Protein AF-A0A415U3M0-F1 (afdb_monomer)

Structure (mmCIF, N/CA/C/O backbone):
data_AF-A0A415U3M0-F1
#
_entry.id   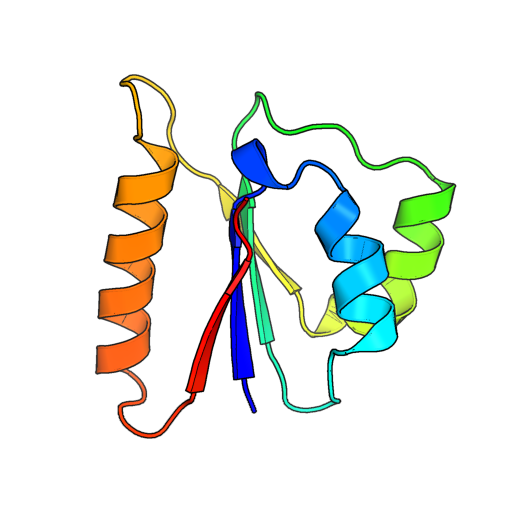AF-A0A415U3M0-F1
#
loop_
_atom_site.group_PDB
_atom_site.id
_atom_site.type_symbol
_atom_site.label_atom_id
_atom_site.label_alt_id
_atom_site.label_comp_id
_atom_site.label_asym_id
_atom_site.label_entity_id
_atom_site.label_seq_id
_atom_site.pdbx_PDB_ins_code
_atom_site.Cartn_x
_atom_site.Cartn_y
_atom_site.Cartn_z
_atom_site.occupancy
_atom_site.B_iso_or_equiv
_atom_site.auth_seq_id
_atom_site.auth_comp_id
_atom_site.auth_asym_id
_atom_site.auth_atom_id
_atom_site.pdbx_PDB_model_num
ATOM 1 N N . MET A 1 1 ? -12.261 0.119 10.070 1.00 90.62 1 MET A N 1
ATOM 2 C CA . MET A 1 1 ? -11.307 -0.777 9.394 1.00 90.62 1 MET A CA 1
ATOM 3 C C . MET A 1 1 ? -11.525 -0.724 7.898 1.00 90.62 1 MET A C 1
ATOM 5 O O . MET A 1 1 ? -12.344 -1.445 7.330 1.00 90.62 1 MET A O 1
ATOM 9 N N . ILE A 1 2 ? -10.785 0.185 7.290 1.00 97.00 2 ILE A N 1
ATOM 10 C CA . ILE A 1 2 ? -10.576 0.325 5.863 1.00 97.00 2 ILE A CA 1
ATOM 11 C C . ILE A 1 2 ? -9.206 -0.279 5.549 1.00 97.00 2 ILE A C 1
ATOM 13 O O . ILE A 1 2 ? -8.236 -0.093 6.282 1.00 97.00 2 ILE A O 1
ATOM 17 N N . ASN A 1 3 ? -9.137 -1.021 4.453 1.00 98.06 3 ASN A N 1
ATOM 18 C CA . ASN A 1 3 ? -7.889 -1.477 3.864 1.00 98.06 3 ASN A CA 1
ATOM 19 C C . ASN A 1 3 ? -7.577 -0.553 2.681 1.00 98.06 3 ASN A C 1
ATOM 21 O O . ASN A 1 3 ? -8.257 -0.613 1.653 1.00 98.06 3 ASN A O 1
ATOM 25 N N . TYR A 1 4 ? -6.590 0.322 2.839 1.00 98.31 4 TYR A N 1
ATOM 26 C CA . TYR A 1 4 ? -6.129 1.245 1.809 1.00 98.31 4 TYR A CA 1
ATOM 27 C C . TYR A 1 4 ? -5.139 0.541 0.880 1.00 98.31 4 TYR A C 1
ATOM 29 O O . TYR A 1 4 ? -4.118 0.038 1.333 1.00 98.31 4 TYR A O 1
ATOM 37 N N . LEU A 1 5 ? -5.416 0.522 -0.419 1.00 98.50 5 LEU A N 1
ATOM 38 C CA . LEU A 1 5 ? -4.508 0.053 -1.459 1.00 98.50 5 LEU A CA 1
ATOM 39 C C . LEU A 1 5 ? -3.926 1.280 -2.151 1.00 98.50 5 LEU A C 1
ATOM 41 O O . LEU A 1 5 ? -4.647 2.023 -2.815 1.00 98.50 5 LEU A O 1
ATOM 45 N N . ILE A 1 6 ? -2.637 1.520 -1.954 1.00 97.69 6 ILE A N 1
ATOM 46 C CA . ILE A 1 6 ? -1.975 2.752 -2.370 1.00 97.69 6 ILE A CA 1
ATOM 47 C C . ILE A 1 6 ? -1.216 2.498 -3.658 1.00 97.69 6 ILE A C 1
ATOM 49 O O . ILE A 1 6 ? -0.248 1.738 -3.685 1.00 97.69 6 ILE A O 1
ATOM 53 N N . ASP A 1 7 ? -1.622 3.202 -4.701 1.00 95.62 7 ASP A N 1
ATOM 54 C CA . ASP A 1 7 ? -0.938 3.233 -5.981 1.00 95.62 7 ASP A CA 1
ATOM 55 C C . ASP A 1 7 ? 0.137 4.330 -5.964 1.00 95.62 7 ASP A C 1
ATOM 57 O O . ASP A 1 7 ? -0.132 5.519 -6.175 1.00 95.62 7 ASP A O 1
ATOM 61 N N . SER A 1 8 ? 1.379 3.943 -5.655 1.00 93.75 8 SER A N 1
ATOM 62 C CA . SER A 1 8 ? 2.474 4.911 -5.528 1.00 93.75 8 SER A CA 1
ATOM 63 C C . SER A 1 8 ? 2.912 5.537 -6.856 1.00 93.75 8 SER A C 1
ATOM 65 O O . SER A 1 8 ? 3.486 6.630 -6.831 1.00 93.75 8 SER A O 1
ATOM 67 N N . GLU A 1 9 ? 2.634 4.909 -8.003 1.00 90.62 9 GLU A N 1
ATOM 68 C CA . GLU A 1 9 ? 2.981 5.473 -9.313 1.00 90.62 9 GLU A CA 1
ATOM 69 C C . GLU A 1 9 ? 2.117 6.699 -9.613 1.00 90.62 9 GLU A C 1
ATOM 71 O O . GLU A 1 9 ? 2.640 7.753 -9.993 1.00 90.62 9 GLU A O 1
ATOM 76 N N . ASN A 1 10 ? 0.815 6.611 -9.335 1.00 88.94 10 ASN A N 1
ATOM 77 C CA . ASN A 1 10 ? -0.108 7.722 -9.558 1.00 88.94 10 ASN A CA 1
ATOM 78 C C . ASN A 1 10 ? -0.123 8.746 -8.411 1.00 88.94 10 ASN A C 1
ATOM 80 O O . ASN A 1 10 ? -0.295 9.948 -8.648 1.00 88.94 10 ASN A O 1
ATOM 84 N N . MET A 1 11 ? 0.115 8.310 -7.169 1.00 92.19 11 MET A N 1
ATOM 85 C CA . MET A 1 11 ? 0.072 9.182 -5.987 1.00 92.19 11 MET A CA 1
ATOM 86 C C . MET A 1 11 ? 1.412 9.844 -5.640 1.00 92.19 11 MET A C 1
ATOM 88 O O . MET A 1 11 ? 1.437 10.884 -4.966 1.00 92.19 11 MET A O 1
ATOM 92 N N . GLY A 1 12 ? 2.544 9.276 -6.067 1.00 93.69 12 GLY A N 1
ATOM 93 C CA . GLY A 1 12 ? 3.858 9.666 -5.560 1.00 93.69 12 GLY A CA 1
ATOM 94 C C . GLY A 1 12 ? 3.931 9.482 -4.041 1.00 93.69 12 GLY A C 1
ATOM 95 O O . GLY A 1 12 ? 3.697 8.390 -3.542 1.00 93.69 12 GLY A O 1
ATOM 96 N N . THR A 1 13 ? 4.221 10.555 -3.298 1.00 95.88 13 THR A N 1
ATOM 97 C CA . THR A 1 13 ? 4.275 10.555 -1.822 1.00 95.88 13 THR A CA 1
ATOM 98 C C . THR A 1 13 ? 3.057 11.207 -1.154 1.00 95.88 13 THR A C 1
ATOM 100 O O . THR A 1 13 ? 2.967 11.238 0.070 1.00 95.88 13 THR A O 1
ATOM 103 N N . LYS A 1 14 ? 2.074 11.699 -1.927 1.00 95.56 14 LYS A N 1
ATOM 104 C CA . LYS A 1 14 ? 0.893 12.415 -1.393 1.00 95.56 14 LYS A CA 1
ATOM 105 C C . LYS A 1 14 ? 0.003 11.559 -0.488 1.00 95.56 14 LYS A C 1
ATOM 107 O O . LYS A 1 14 ? -0.766 12.094 0.305 1.00 95.56 14 LYS A O 1
ATO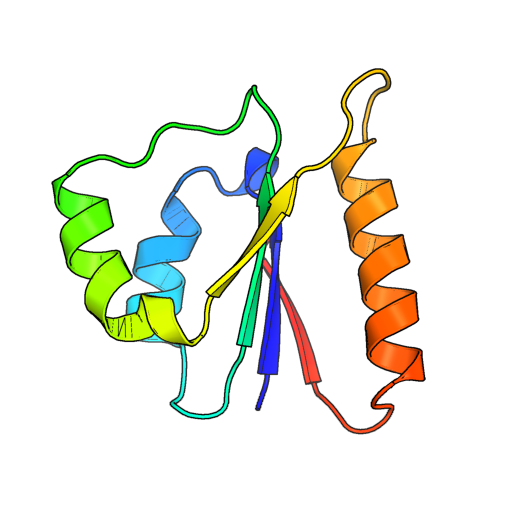M 112 N N . TRP A 1 15 ? 0.096 10.239 -0.613 1.00 96.12 15 TRP A N 1
ATOM 1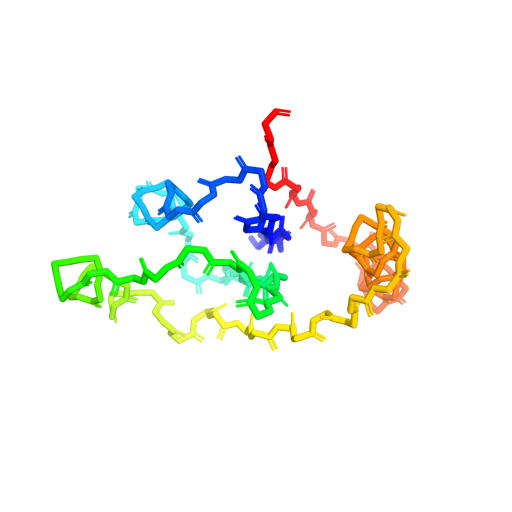13 C CA . TRP A 1 15 ? -0.616 9.302 0.249 1.00 96.12 15 TRP A CA 1
ATOM 114 C C . TRP A 1 15 ? -0.179 9.410 1.717 1.00 96.12 15 TRP A C 1
ATOM 116 O O . TRP A 1 15 ? -0.982 9.114 2.589 1.00 96.12 15 TRP A O 1
ATOM 126 N N . ILE A 1 16 ? 1.047 9.873 2.003 1.00 97.25 16 ILE A N 1
ATOM 127 C CA . ILE A 1 16 ? 1.567 9.986 3.375 1.00 97.25 16 ILE A CA 1
ATOM 128 C C . ILE A 1 16 ? 0.759 11.014 4.163 1.00 97.25 16 ILE A C 1
ATOM 130 O O . ILE A 1 16 ? 0.231 10.692 5.219 1.00 97.25 16 ILE A O 1
ATOM 134 N N . SER A 1 17 ? 0.611 12.231 3.627 1.00 95.88 17 SER A N 1
ATOM 135 C CA . SER A 1 17 ? -0.204 13.271 4.267 1.00 95.88 17 SER A CA 1
ATOM 136 C C . SER A 1 17 ? -1.681 12.893 4.315 1.00 95.88 17 SER A C 1
ATOM 138 O O . SER A 1 17 ? -2.357 13.202 5.283 1.00 95.88 17 SER A O 1
ATOM 140 N N . TYR A 1 18 ? -2.18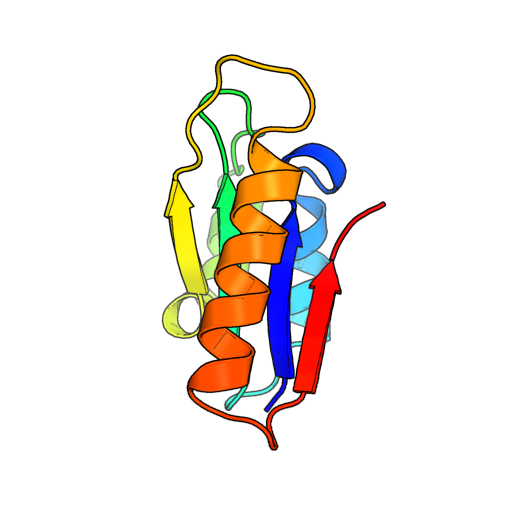2 12.201 3.285 1.00 96.50 18 TYR A N 1
ATOM 141 C CA . TYR A 1 18 ? -3.566 11.736 3.283 1.00 96.50 18 TYR A CA 1
ATOM 142 C C . TYR A 1 18 ? -3.824 10.735 4.415 1.00 96.50 18 TYR A C 1
ATOM 144 O O . TYR A 1 18 ? -4.810 10.873 5.131 1.00 96.50 18 TYR A O 1
ATOM 152 N N . LEU A 1 19 ? -2.948 9.745 4.600 1.00 97.31 19 LEU A N 1
ATOM 153 C CA . LEU A 1 19 ? -3.116 8.767 5.671 1.00 97.31 19 LEU A CA 1
ATOM 154 C C . LEU A 1 19 ? -2.893 9.380 7.051 1.00 97.31 19 LEU A C 1
ATOM 156 O O . LEU A 1 19 ? -3.682 9.085 7.933 1.00 97.31 19 LEU A O 1
ATOM 160 N N . ASP A 1 20 ? -1.921 10.275 7.230 1.00 96.88 20 ASP A N 1
ATOM 161 C CA . ASP A 1 20 ? -1.721 10.975 8.513 1.00 96.88 20 ASP A CA 1
ATOM 162 C C . ASP A 1 20 ? -3.000 11.685 9.002 1.00 96.88 20 ASP A C 1
ATOM 164 O O . ASP A 1 20 ? -3.281 11.723 10.196 1.00 96.88 20 ASP A O 1
ATOM 168 N N . GLU A 1 21 ? -3.813 12.199 8.073 1.00 96.69 21 GLU A N 1
ATOM 169 C CA . GLU A 1 21 ? -5.070 12.889 8.381 1.00 96.69 21 GLU A CA 1
ATOM 170 C C . GLU A 1 21 ? -6.294 11.962 8.502 1.00 96.69 21 GLU A C 1
ATOM 172 O O . GLU A 1 21 ? -7.284 12.359 9.117 1.00 96.69 21 GLU A O 1
ATOM 177 N N . ASN A 1 22 ? -6.276 10.768 7.893 1.00 96.62 22 ASN A N 1
ATOM 178 C CA . ASN A 1 22 ? -7.492 9.962 7.683 1.00 96.62 22 ASN A CA 1
ATOM 179 C C . ASN A 1 22 ? -7.409 8.515 8.185 1.00 96.62 22 ASN A C 1
ATOM 181 O O . ASN A 1 22 ? -8.437 7.841 8.226 1.00 96.62 22 ASN A O 1
ATOM 185 N N . ILE A 1 23 ? -6.222 8.000 8.509 1.00 96.88 23 ILE A N 1
ATOM 186 C CA . ILE A 1 23 ? -6.071 6.607 8.930 1.00 96.88 23 ILE A CA 1
ATOM 187 C C . ILE A 1 23 ? -6.510 6.438 10.390 1.00 96.88 23 ILE A C 1
ATOM 189 O O . ILE A 1 23 ? -6.079 7.179 11.273 1.00 96.88 23 ILE A O 1
ATOM 193 N N . GLU A 1 24 ? -7.374 5.458 10.659 1.00 96.75 24 GLU A N 1
ATOM 194 C CA . GLU A 1 24 ? -7.777 5.102 12.024 1.00 96.75 24 GLU A CA 1
ATOM 195 C C . GLU A 1 24 ? -6.952 3.922 12.560 1.00 96.75 24 GLU A C 1
ATOM 197 O O . GLU A 1 24 ? -6.405 3.142 11.789 1.00 96.75 24 GLU A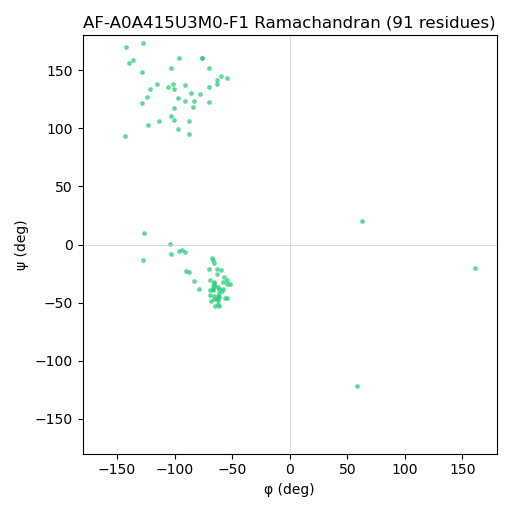 O 1
ATOM 202 N N . GLU A 1 25 ? -6.909 3.730 13.882 1.00 94.19 25 GLU A N 1
ATOM 203 C CA . GLU A 1 25 ? -6.070 2.722 14.568 1.00 94.19 25 GLU A CA 1
ATOM 204 C C . GLU A 1 25 ? -6.216 1.286 14.023 1.00 94.19 25 GLU A C 1
ATOM 206 O O . GLU A 1 25 ? -5.257 0.517 14.003 1.00 94.19 25 GLU A O 1
ATOM 211 N N . LEU A 1 26 ? -7.415 0.907 13.570 1.00 95.56 26 LEU A N 1
ATOM 212 C CA . LEU A 1 26 ? -7.696 -0.443 13.065 1.00 95.56 26 LEU A CA 1
ATOM 213 C C . LEU A 1 26 ? -7.530 -0.580 11.549 1.00 95.56 26 LEU A C 1
ATOM 215 O O . LEU A 1 26 ? -7.711 -1.675 11.017 1.00 95.56 26 LEU A O 1
ATOM 219 N N . ASP A 1 27 ? -7.256 0.510 10.841 1.00 97.38 27 ASP A N 1
ATOM 220 C CA . ASP A 1 27 ? -7.101 0.491 9.393 1.00 97.38 27 ASP A CA 1
ATOM 221 C C . ASP A 1 27 ? -5.746 -0.100 8.986 1.00 97.38 27 ASP A C 1
ATOM 223 O O . ASP A 1 27 ? -4.796 -0.163 9.769 1.00 97.38 27 ASP A O 1
ATOM 227 N N . LYS A 1 28 ? -5.650 -0.544 7.733 1.00 97.69 28 LYS A N 1
ATOM 228 C CA . LYS A 1 28 ? -4.407 -1.060 7.149 1.00 97.69 28 LYS A CA 1
ATOM 229 C C . LYS A 1 28 ? -4.108 -0.367 5.839 1.00 97.69 28 LYS A C 1
ATOM 231 O O . LYS A 1 28 ? -5.021 -0.027 5.093 1.00 97.69 28 LYS A O 1
ATOM 236 N N . ALA A 1 29 ? -2.830 -0.213 5.540 1.00 98.19 29 ALA A N 1
ATOM 237 C CA . ALA A 1 29 ? -2.339 0.415 4.330 1.00 98.19 29 ALA A CA 1
ATOM 238 C C . ALA A 1 29 ? -1.398 -0.538 3.589 1.00 98.19 29 ALA A C 1
ATOM 240 O O . ALA A 1 29 ? -0.430 -1.027 4.156 1.00 98.19 29 ALA A O 1
ATOM 241 N N . PHE A 1 30 ? -1.666 -0.775 2.310 1.00 98.38 30 PHE A N 1
ATOM 242 C CA . PHE A 1 30 ? -0.870 -1.614 1.422 1.00 98.38 30 PHE A CA 1
ATOM 243 C C . PHE A 1 30 ? -0.251 -0.727 0.345 1.00 98.38 30 PHE A C 1
ATOM 245 O O . PHE A 1 30 ? -0.948 -0.249 -0.551 1.00 98.38 30 PHE A O 1
ATOM 252 N N . LEU A 1 31 ? 1.052 -0.474 0.444 1.00 97.94 31 LEU A N 1
ATOM 253 C CA . LEU A 1 31 ? 1.794 0.357 -0.496 1.00 97.94 31 LEU A CA 1
ATOM 254 C C . LEU A 1 31 ? 2.306 -0.476 -1.666 1.00 97.94 31 LEU A C 1
ATOM 256 O O . LEU A 1 31 ? 3.288 -1.203 -1.523 1.00 97.94 31 LEU A O 1
ATOM 260 N N . PHE A 1 32 ? 1.682 -0.316 -2.830 1.00 97.50 32 PHE A N 1
ATOM 261 C CA . PHE A 1 32 ? 2.157 -0.901 -4.078 1.00 97.50 32 PHE A CA 1
ATOM 262 C C . PHE A 1 32 ? 3.214 0.017 -4.675 1.00 97.50 32 PHE A C 1
ATOM 264 O O . PHE A 1 32 ? 2.944 1.187 -4.967 1.00 97.50 32 PHE A O 1
ATOM 271 N N . TYR A 1 33 ? 4.433 -0.494 -4.826 1.00 95.31 33 TYR A N 1
ATOM 272 C CA . TYR A 1 33 ? 5.564 0.292 -5.305 1.00 95.31 33 TYR A CA 1
ATOM 273 C C . TYR A 1 33 ? 6.448 -0.485 -6.265 1.00 95.31 33 TYR A C 1
ATOM 275 O O . TYR A 1 33 ? 6.495 -1.712 -6.248 1.00 95.31 33 TYR A O 1
ATOM 283 N N . THR A 1 34 ? 7.163 0.259 -7.096 1.00 93.12 34 THR A N 1
ATOM 284 C CA . THR A 1 34 ? 8.115 -0.257 -8.070 1.00 93.12 34 THR A CA 1
ATOM 285 C C . THR A 1 34 ? 9.446 0.460 -7.884 1.00 93.12 34 THR A C 1
ATOM 287 O O . THR A 1 34 ? 9.549 1.430 -7.131 1.00 93.12 34 THR A O 1
ATOM 290 N N . ASP A 1 35 ? 10.484 0.026 -8.593 1.00 89.44 35 ASP A N 1
ATOM 291 C CA . ASP A 1 35 ? 11.793 0.690 -8.523 1.00 89.44 35 ASP A CA 1
ATOM 292 C C . ASP A 1 35 ? 11.765 2.118 -9.109 1.00 89.44 35 ASP A C 1
ATOM 294 O O . ASP A 1 35 ? 12.691 2.899 -8.895 1.00 89.44 35 ASP A O 1
ATOM 298 N N . ALA A 1 36 ? 10.699 2.475 -9.837 1.00 86.44 36 ALA A N 1
ATOM 299 C CA . ALA A 1 36 ? 10.463 3.816 -10.367 1.00 86.44 36 ALA A CA 1
ATOM 300 C C . ALA A 1 36 ? 9.648 4.717 -9.415 1.00 86.44 36 ALA A C 1
ATOM 302 O O . ALA A 1 36 ? 9.485 5.910 -9.696 1.00 86.44 36 ALA A O 1
ATOM 303 N N . SER A 1 37 ? 9.133 4.179 -8.302 1.00 87.31 37 SER A N 1
ATOM 304 C CA . SER A 1 37 ? 8.364 4.949 -7.323 1.00 87.31 37 SER A CA 1
ATOM 305 C C . SER A 1 37 ? 9.195 6.092 -6.734 1.00 87.31 37 SER A C 1
ATOM 307 O O . SER A 1 37 ? 10.406 5.990 -6.529 1.00 87.31 37 SER A O 1
ATOM 309 N N . LYS A 1 38 ? 8.534 7.218 -6.440 1.00 91.06 38 LYS A N 1
ATOM 310 C CA . LYS A 1 38 ? 9.210 8.398 -5.883 1.00 91.06 38 LYS A CA 1
ATOM 311 C C . LYS A 1 38 ? 9.812 8.098 -4.512 1.00 91.06 38 LYS A C 1
ATOM 313 O O . LYS A 1 38 ? 9.165 7.503 -3.655 1.00 91.06 38 LYS A O 1
ATOM 318 N N . SER A 1 39 ? 11.024 8.600 -4.288 1.00 93.31 39 SER A N 1
ATOM 319 C CA . SER A 1 39 ? 11.683 8.554 -2.984 1.00 93.31 39 SER A CA 1
ATOM 320 C C . SER A 1 39 ? 10.911 9.352 -1.933 1.00 93.31 39 SER A C 1
ATOM 322 O O . SER A 1 39 ? 10.448 10.458 -2.215 1.00 93.31 39 SER A O 1
ATOM 324 N N . ILE A 1 40 ? 10.872 8.831 -0.709 1.00 94.88 40 ILE A N 1
ATOM 325 C CA . ILE A 1 40 ? 10.333 9.511 0.472 1.00 94.88 40 ILE A CA 1
ATOM 326 C C . ILE A 1 40 ? 11.435 10.383 1.091 1.00 94.88 40 ILE A C 1
ATOM 328 O O . ILE A 1 40 ? 12.554 9.921 1.313 1.00 94.88 40 ILE A O 1
ATOM 332 N N . SER A 1 41 ? 11.136 11.650 1.371 1.00 96.50 41 SER A N 1
ATOM 333 C CA . SER A 1 41 ? 12.051 12.570 2.059 1.00 96.50 41 SER A CA 1
ATOM 334 C C . SER A 1 41 ? 12.116 12.303 3.569 1.00 96.50 41 SER A C 1
ATOM 336 O O . SER A 1 41 ? 11.183 11.761 4.155 1.00 96.50 41 SER A O 1
ATOM 338 N N . CYS A 1 42 ? 13.168 12.768 4.255 1.00 96.69 42 CYS A N 1
ATOM 339 C CA . CYS A 1 42 ? 13.264 12.631 5.718 1.00 96.69 42 CYS A CA 1
ATOM 340 C C . CYS A 1 42 ? 12.090 13.285 6.466 1.00 96.69 42 CYS A C 1
ATOM 342 O O . CYS A 1 42 ? 11.691 12.802 7.519 1.00 96.69 42 CYS A O 1
ATOM 344 N N . LYS A 1 43 ? 11.524 14.376 5.928 1.00 95.75 43 LYS A N 1
ATOM 345 C CA . LYS A 1 43 ? 10.345 15.027 6.516 1.00 95.75 43 LYS A CA 1
ATOM 346 C C . LYS A 1 43 ? 9.122 14.115 6.438 1.00 95.75 43 LYS A C 1
ATOM 348 O O . LYS A 1 43 ? 8.413 13.967 7.424 1.00 95.75 43 LYS A O 1
ATOM 353 N N . GLU A 1 44 ? 8.888 13.517 5.275 1.00 97.12 44 GLU A N 1
ATOM 354 C CA . GLU A 1 44 ? 7.789 12.572 5.067 1.00 97.12 44 GLU A CA 1
ATOM 355 C C . GLU A 1 44 ? 7.991 11.289 5.882 1.00 97.12 44 GLU A C 1
ATOM 357 O O . GLU A 1 44 ? 7.030 10.769 6.434 1.00 97.12 44 GLU A O 1
ATOM 362 N N . LEU A 1 45 ? 9.234 10.823 6.036 1.00 96.69 45 LEU A N 1
ATOM 363 C CA . LEU A 1 45 ? 9.565 9.672 6.876 1.00 96.69 45 LEU A CA 1
ATOM 364 C C . LEU A 1 45 ? 9.201 9.908 8.351 1.00 96.69 45 LEU A C 1
ATOM 366 O O . LEU A 1 45 ? 8.651 9.019 8.993 1.00 96.69 45 LEU A O 1
ATOM 370 N N . SER A 1 46 ? 9.460 11.110 8.878 1.00 96.44 46 SER A N 1
ATOM 371 C CA . SER A 1 46 ? 9.067 11.468 10.246 1.00 96.44 46 SER A CA 1
ATOM 372 C C . SER A 1 46 ? 7.554 11.438 10.458 1.00 96.44 46 SER A C 1
ATOM 374 O O . SER A 1 46 ? 7.113 11.038 11.530 1.00 96.44 46 SER A O 1
ATOM 376 N N . VAL A 1 47 ? 6.771 11.847 9.452 1.00 97.00 47 VAL A N 1
ATOM 377 C CA . VAL A 1 47 ? 5.302 11.755 9.487 1.00 97.00 47 VAL A CA 1
ATOM 378 C C . VAL A 1 47 ? 4.878 10.293 9.430 1.00 97.00 47 VAL A C 1
ATOM 380 O O . VAL A 1 47 ? 4.135 9.837 10.282 1.00 97.00 47 VAL A O 1
ATOM 383 N N . LEU A 1 48 ? 5.434 9.528 8.492 1.00 96.19 48 LEU A N 1
ATOM 384 C CA . LEU A 1 48 ? 5.113 8.119 8.294 1.00 96.19 48 LEU A CA 1
ATOM 385 C C . LEU A 1 48 ? 5.291 7.275 9.568 1.00 96.19 48 LEU A C 1
ATOM 387 O O . LEU A 1 48 ? 4.537 6.328 9.774 1.00 96.19 48 LEU A O 1
ATOM 391 N N . PHE A 1 49 ? 6.226 7.624 10.460 1.00 96.06 49 PHE A N 1
ATOM 392 C CA . PHE A 1 49 ? 6.386 6.930 11.743 1.00 96.06 49 PHE A CA 1
ATOM 393 C C . PHE A 1 49 ? 5.143 6.959 12.650 1.00 96.06 49 PHE A C 1
ATOM 395 O O . PHE A 1 49 ? 5.030 6.065 13.489 1.00 96.06 49 PHE A O 1
ATOM 402 N N . SER A 1 50 ? 4.212 7.909 12.493 1.00 95.19 50 SER A N 1
ATOM 403 C CA . SER A 1 50 ? 2.977 7.956 13.295 1.00 95.19 50 SER A CA 1
ATOM 404 C C . SER A 1 50 ? 2.054 6.760 13.017 1.00 95.19 50 SER A C 1
ATOM 406 O O . SER A 1 50 ? 1.438 6.237 13.944 1.00 95.19 50 SER A O 1
ATOM 408 N N . PHE A 1 51 ? 2.031 6.260 11.778 1.00 96.31 51 PHE A N 1
ATOM 409 C CA . PHE A 1 51 ? 1.145 5.175 11.333 1.00 96.31 51 PHE A CA 1
ATOM 410 C C . PHE A 1 51 ? 1.882 4.001 10.665 1.00 96.31 51 PHE A C 1
ATOM 412 O O . PHE A 1 51 ? 1.253 3.096 10.120 1.00 96.31 51 PHE A O 1
ATOM 419 N N . ILE A 1 52 ? 3.221 3.956 10.716 1.00 96.62 52 ILE A N 1
ATOM 420 C CA . ILE A 1 52 ? 4.023 2.930 10.018 1.00 96.62 52 ILE A CA 1
ATOM 421 C C . ILE A 1 52 ? 3.652 1.492 10.407 1.00 96.62 52 ILE A C 1
ATOM 423 O O . ILE A 1 52 ? 3.797 0.574 9.609 1.00 96.62 52 ILE A O 1
ATOM 427 N N . HIS A 1 53 ? 3.142 1.294 11.623 1.00 96.56 53 HIS A N 1
ATOM 428 C CA . HIS A 1 53 ? 2.697 -0.004 12.130 1.00 96.56 53 HIS A CA 1
ATOM 429 C C . HIS A 1 53 ? 1.478 -0.571 11.376 1.00 96.56 53 HIS A C 1
ATOM 431 O O . HIS A 1 53 ? 1.206 -1.765 11.473 1.00 96.56 53 HIS A O 1
ATOM 437 N N . GLN A 1 54 ? 0.771 0.267 10.613 1.00 97.56 54 GLN A N 1
ATOM 438 C CA . GLN A 1 54 ? -0.379 -0.096 9.782 1.00 97.56 54 GLN A CA 1
ATOM 439 C C . GLN A 1 54 ? 0.011 -0.347 8.318 1.00 97.56 54 GLN A C 1
ATOM 441 O O . GLN A 1 54 ? -0.843 -0.739 7.520 1.00 97.56 54 GLN A O 1
ATOM 446 N N . LEU A 1 55 ? 1.274 -0.096 7.954 1.00 97.50 55 LEU A N 1
ATOM 447 C CA . LEU A 1 55 ? 1.763 -0.113 6.581 1.00 97.50 55 LEU A CA 1
ATOM 448 C C . LEU A 1 55 ? 2.432 -1.448 6.229 1.00 97.50 55 LEU A C 1
ATOM 450 O O . LEU A 1 55 ? 3.401 -1.866 6.859 1.00 97.50 55 LEU A O 1
ATOM 454 N N . GLU A 1 56 ? 1.970 -2.062 5.148 1.00 97.56 56 GLU A N 1
ATOM 455 C CA . GLU A 1 56 ? 2.595 -3.197 4.477 1.00 97.56 56 GLU A CA 1
ATOM 456 C C . GLU A 1 56 ? 3.042 -2.768 3.076 1.00 97.56 56 GLU A C 1
ATOM 458 O O . GLU A 1 56 ? 2.325 -2.051 2.377 1.00 97.56 56 GLU A O 1
ATOM 463 N N . THR A 1 57 ? 4.235 -3.181 2.649 1.00 97.12 57 THR A N 1
ATOM 464 C CA . THR A 1 57 ? 4.772 -2.823 1.332 1.00 97.12 57 THR A CA 1
ATOM 465 C C . THR A 1 57 ? 4.710 -4.008 0.376 1.00 97.12 57 THR A C 1
ATOM 467 O O . THR A 1 57 ? 5.063 -5.133 0.722 1.00 97.12 57 THR A O 1
ATOM 470 N N . ILE A 1 58 ? 4.270 -3.745 -0.853 1.00 97.31 58 ILE A N 1
ATOM 471 C CA . ILE A 1 58 ? 4.125 -4.739 -1.914 1.00 97.31 58 ILE A CA 1
ATOM 472 C C . ILE A 1 58 ? 4.963 -4.278 -3.101 1.00 97.31 58 ILE A C 1
ATOM 474 O O . ILE A 1 58 ? 4.582 -3.372 -3.849 1.00 97.31 58 ILE A O 1
ATOM 478 N N . HIS A 1 59 ? 6.129 -4.905 -3.256 1.00 95.75 59 HIS A N 1
ATOM 479 C CA . HIS A 1 59 ? 6.976 -4.680 -4.423 1.00 95.75 59 HIS A CA 1
ATOM 480 C C . HIS A 1 59 ? 6.313 -5.287 -5.655 1.00 95.75 59 HIS A C 1
ATOM 482 O O . HIS A 1 59 ? 5.992 -6.475 -5.690 1.00 95.75 59 HIS A O 1
ATOM 488 N N . CYS A 1 60 ? 6.092 -4.444 -6.650 1.00 94.69 60 CYS A N 1
ATOM 489 C CA . CYS A 1 60 ? 5.443 -4.784 -7.897 1.00 94.69 60 CYS A CA 1
ATOM 490 C C . CYS A 1 60 ? 6.497 -4.992 -8.981 1.00 94.69 60 CYS A C 1
ATOM 492 O O . CYS A 1 60 ? 7.413 -4.186 -9.155 1.00 94.69 60 CYS A O 1
ATOM 494 N N . GLN A 1 61 ? 6.342 -6.074 -9.740 1.00 90.06 61 GLN A N 1
ATOM 495 C CA . GLN A 1 61 ? 7.177 -6.320 -10.908 1.00 90.06 61 GLN A CA 1
ATOM 496 C C . GLN A 1 61 ? 6.836 -5.316 -12.009 1.00 90.06 61 GLN A C 1
ATOM 498 O O . GLN A 1 61 ? 5.662 -5.108 -12.321 1.00 90.06 61 GLN A O 1
ATOM 503 N N . ASN A 1 62 ? 7.876 -4.758 -12.625 1.00 76.06 62 ASN A N 1
ATOM 504 C CA . ASN A 1 62 ? 7.777 -3.906 -13.805 1.00 76.06 62 ASN A CA 1
ATOM 505 C C . ASN A 1 62 ? 8.176 -4.684 -15.061 1.00 76.06 62 ASN A C 1
ATOM 507 O O . ASN A 1 62 ? 8.977 -5.613 -15.005 1.00 76.06 62 ASN A O 1
ATOM 511 N N . GLY A 1 63 ? 7.629 -4.303 -16.217 1.00 73.12 63 GLY A N 1
ATOM 512 C CA . GLY A 1 63 ? 7.978 -4.944 -17.494 1.00 73.12 63 GLY A CA 1
ATOM 513 C C . GLY A 1 63 ? 6.965 -4.725 -18.613 1.00 73.12 63 GLY A C 1
ATOM 514 O O . GLY A 1 63 ? 7.311 -4.811 -19.788 1.00 73.12 63 GLY A O 1
ATOM 515 N N . THR A 1 64 ? 5.730 -4.376 -18.259 1.00 79.94 64 THR A N 1
ATOM 516 C CA . THR A 1 64 ? 4.681 -3.955 -19.191 1.00 79.94 64 THR A CA 1
ATOM 517 C C . THR A 1 64 ? 3.958 -2.735 -18.634 1.00 79.94 64 THR A C 1
ATOM 519 O O . THR A 1 64 ? 3.975 -2.501 -17.425 1.00 79.94 64 THR A O 1
ATOM 522 N N . ALA A 1 65 ? 3.298 -1.966 -19.502 1.00 80.62 65 ALA A N 1
ATOM 523 C CA . ALA A 1 65 ? 2.379 -0.926 -19.046 1.00 80.62 65 ALA A CA 1
ATOM 524 C C . ALA A 1 65 ? 1.326 -1.529 -18.096 1.00 80.62 65 ALA A C 1
ATOM 526 O O . ALA A 1 65 ? 0.884 -2.661 -18.312 1.00 80.62 65 ALA A O 1
ATOM 527 N N . ASN A 1 66 ? 0.944 -0.774 -17.064 1.00 85.38 66 ASN A N 1
ATOM 528 C CA . ASN A 1 66 ? -0.103 -1.125 -16.094 1.00 85.38 66 ASN A CA 1
ATOM 529 C C . ASN A 1 66 ? 0.189 -2.387 -15.256 1.00 85.38 66 ASN A C 1
ATOM 531 O O . ASN A 1 66 ? -0.726 -3.014 -14.719 1.00 85.38 66 ASN A O 1
ATOM 535 N N . ALA A 1 67 ? 1.459 -2.801 -15.148 1.00 90.19 67 ALA A N 1
ATOM 536 C CA . ALA A 1 67 ? 1.830 -3.966 -14.344 1.00 90.19 67 ALA A CA 1
ATOM 537 C C . ALA A 1 67 ? 1.486 -3.768 -12.857 1.00 90.19 67 ALA A C 1
ATOM 539 O O . ALA A 1 67 ? 1.015 -4.707 -12.211 1.00 90.19 67 ALA A O 1
ATOM 540 N N . LEU A 1 68 ? 1.675 -2.556 -12.321 1.00 92.94 68 LEU A N 1
ATOM 541 C CA . LEU A 1 68 ? 1.262 -2.207 -10.960 1.00 92.94 68 LEU A CA 1
ATOM 542 C C . LEU A 1 68 ? -0.255 -2.334 -10.809 1.00 92.94 68 LEU A C 1
ATOM 544 O O . LEU A 1 68 ? -0.702 -3.060 -9.924 1.00 92.94 68 LEU A O 1
ATOM 548 N N . ASP A 1 69 ? -1.037 -1.725 -11.706 1.00 93.19 69 ASP A N 1
ATOM 549 C CA . ASP A 1 69 ? -2.505 -1.775 -11.664 1.00 93.19 69 ASP A CA 1
ATOM 550 C C . ASP A 1 69 ? -3.021 -3.216 -11.620 1.00 93.19 69 ASP A C 1
ATOM 552 O O . ASP A 1 69 ? -3.872 -3.558 -10.798 1.00 93.19 69 ASP A O 1
ATOM 556 N N . PHE A 1 70 ? -2.468 -4.087 -12.472 1.00 94.38 70 PHE A N 1
ATOM 557 C CA . PHE A 1 70 ? -2.840 -5.498 -12.514 1.00 94.38 70 PHE A CA 1
ATOM 558 C C . PHE A 1 70 ? -2.525 -6.222 -11.198 1.00 94.38 70 PHE A C 1
ATOM 560 O O . PHE A 1 70 ? -3.352 -6.990 -10.697 1.00 94.38 70 PHE A O 1
ATOM 5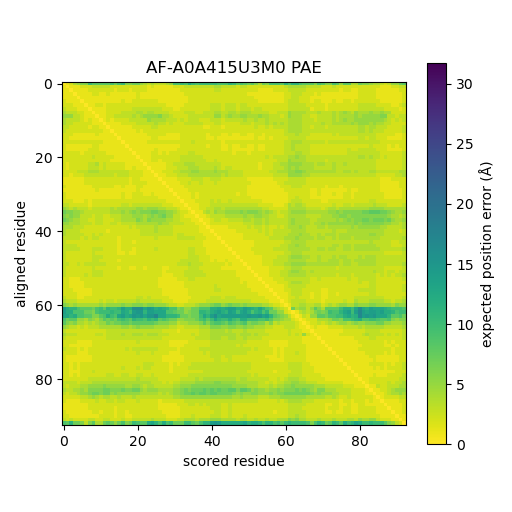67 N N . GLN A 1 71 ? -1.346 -5.978 -10.622 1.00 96.25 71 GLN A N 1
ATOM 568 C CA . GLN A 1 71 ? -0.946 -6.567 -9.342 1.00 96.25 71 GLN A CA 1
ATOM 569 C C . GLN A 1 71 ? -1.817 -6.044 -8.192 1.00 96.25 71 GLN A C 1
ATOM 571 O O . GLN A 1 71 ? -2.247 -6.836 -7.353 1.00 96.25 71 GLN A O 1
ATOM 576 N N . LEU A 1 72 ? -2.160 -4.753 -8.202 1.00 97.06 72 LEU A N 1
ATOM 577 C CA . LEU A 1 72 ? -3.035 -4.122 -7.218 1.00 97.06 72 LEU A CA 1
ATOM 578 C C . LEU A 1 72 ? -4.432 -4.743 -7.232 1.00 97.06 72 LEU A C 1
ATOM 580 O O . LEU A 1 72 ? -4.903 -5.205 -6.192 1.00 97.06 72 LEU A O 1
ATOM 584 N N . VAL A 1 73 ? -5.092 -4.822 -8.393 1.00 96.81 73 VAL A N 1
ATOM 585 C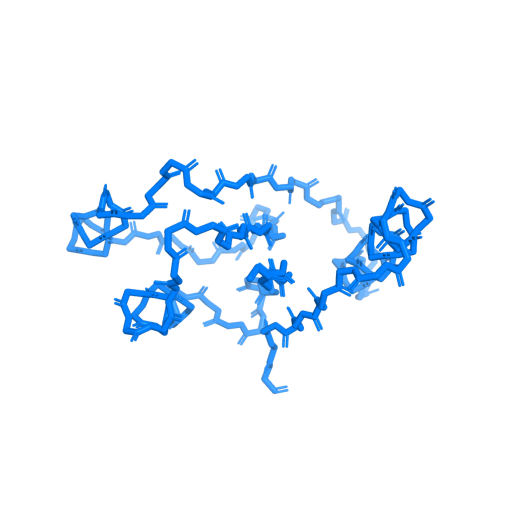 CA . VAL A 1 73 ? -6.448 -5.399 -8.470 1.00 96.81 73 VAL A CA 1
ATOM 586 C C . VAL A 1 73 ? -6.458 -6.909 -8.213 1.00 96.81 73 VAL A C 1
ATOM 588 O O . VAL A 1 73 ? -7.420 -7.432 -7.649 1.00 96.81 73 VAL A O 1
ATOM 591 N N . SER A 1 74 ? -5.376 -7.614 -8.560 1.00 97.31 74 SER A N 1
ATOM 592 C CA . SER A 1 74 ? -5.213 -9.034 -8.222 1.00 97.31 74 SER A CA 1
ATOM 593 C C . SER A 1 74 ? -5.105 -9.234 -6.709 1.00 97.31 74 SER A C 1
ATOM 595 O O . SER A 1 74 ? -5.771 -10.107 -6.147 1.00 97.31 74 SER A O 1
ATOM 597 N N . TYR A 1 75 ? -4.322 -8.389 -6.032 1.00 97.81 75 TYR A N 1
ATOM 598 C CA . TYR A 1 75 ? -4.197 -8.416 -4.578 1.00 97.81 75 TYR A CA 1
ATOM 599 C C . TYR A 1 75 ? -5.501 -8.008 -3.885 1.00 97.81 75 TYR A C 1
ATOM 601 O O . TYR A 1 75 ? -5.900 -8.642 -2.912 1.00 97.81 75 TYR A O 1
ATOM 609 N N . LEU A 1 76 ? -6.229 -7.025 -4.426 1.00 98.12 76 LEU A N 1
ATOM 610 C CA . LEU A 1 76 ? -7.571 -6.675 -3.955 1.00 98.12 76 LEU A CA 1
ATOM 611 C C . LEU A 1 76 ? -8.513 -7.885 -3.997 1.00 98.12 76 LEU A C 1
ATOM 613 O O . LEU A 1 76 ? -9.199 -8.164 -3.016 1.00 98.12 76 LEU A O 1
ATOM 617 N N . GLY A 1 77 ? -8.520 -8.637 -5.103 1.00 97.94 77 GLY A N 1
ATOM 618 C CA . GLY A 1 77 ? -9.312 -9.863 -5.219 1.00 97.94 77 GLY A CA 1
ATOM 619 C C . GLY A 1 77 ? -8.952 -10.905 -4.154 1.00 97.94 77 GLY A C 1
ATOM 620 O O . GLY A 1 77 ? -9.841 -11.522 -3.562 1.00 97.94 77 GLY A O 1
ATOM 621 N N . TYR A 1 78 ? -7.659 -11.059 -3.856 1.00 97.12 78 TYR A N 1
ATOM 622 C CA . TYR A 1 78 ? -7.185 -11.902 -2.756 1.00 97.12 78 TYR A CA 1
ATOM 623 C C . TYR A 1 78 ? -7.681 -11.407 -1.387 1.00 97.12 78 TYR A C 1
ATOM 625 O O . TYR A 1 78 ? -8.232 -12.199 -0.621 1.00 97.12 78 TYR A O 1
ATOM 633 N N . LEU A 1 79 ? -7.561 -10.110 -1.091 1.00 96.75 79 LEU A N 1
ATOM 634 C CA . LEU A 1 79 ? -8.013 -9.539 0.179 1.00 96.75 79 LEU A CA 1
ATOM 635 C C . LEU A 1 79 ? -9.524 -9.711 0.381 1.00 96.75 79 LEU A C 1
ATOM 637 O O . LEU A 1 79 ? -9.939 -10.176 1.441 1.00 96.75 79 LEU A O 1
ATOM 641 N N . ILE A 1 80 ? -10.335 -9.429 -0.644 1.00 97.25 80 ILE A N 1
ATOM 642 C CA . ILE A 1 80 ? -11.797 -9.614 -0.602 1.00 97.25 80 ILE A CA 1
ATOM 643 C C . ILE A 1 80 ? -12.153 -11.073 -0.294 1.00 97.25 80 ILE A C 1
ATOM 645 O O . ILE A 1 80 ? -13.095 -11.351 0.449 1.00 97.25 80 ILE A O 1
ATOM 649 N N . ARG A 1 81 ? -11.396 -12.032 -0.845 1.00 97.06 81 ARG A N 1
ATOM 650 C CA . ARG A 1 81 ? -11.603 -13.460 -0.571 1.00 97.06 81 ARG A CA 1
ATOM 651 C C . ARG A 1 81 ? -11.317 -13.826 0.888 1.00 97.06 81 ARG A C 1
ATOM 653 O O . ARG A 1 81 ? -11.945 -14.770 1.384 1.00 97.06 81 ARG A O 1
ATOM 660 N N . MET A 1 82 ? -10.375 -13.136 1.532 1.00 95.50 82 MET A N 1
ATOM 661 C CA . MET A 1 82 ? -10.003 -13.339 2.936 1.00 95.50 82 MET A CA 1
ATOM 662 C C . MET A 1 82 ? -10.998 -12.685 3.898 1.00 95.50 82 MET A C 1
ATOM 664 O O . MET A 1 82 ? -11.322 -13.288 4.919 1.00 95.50 82 MET A O 1
ATOM 668 N N . ASP A 1 83 ? -11.524 -11.505 3.562 1.00 94.56 83 ASP A N 1
ATOM 669 C CA . ASP A 1 83 ? -12.531 -10.821 4.373 1.00 94.56 83 ASP A CA 1
ATOM 670 C C . ASP A 1 83 ? -13.578 -10.082 3.527 1.00 94.56 83 ASP A C 1
ATOM 672 O O . ASP A 1 83 ? -13.464 -8.909 3.186 1.00 94.56 83 ASP A O 1
ATOM 676 N N . THR A 1 84 ? -14.683 -10.772 3.260 1.00 91.75 84 THR A N 1
ATOM 677 C CA . THR A 1 84 ? -15.791 -10.243 2.448 1.00 91.75 84 THR A CA 1
ATOM 678 C C . THR A 1 84 ? -16.567 -9.083 3.085 1.00 91.75 84 THR A C 1
ATOM 680 O O . THR A 1 84 ? -17.404 -8.489 2.409 1.00 91.75 84 THR A O 1
ATOM 683 N N . LYS A 1 85 ? -16.364 -8.790 4.379 1.00 93.88 85 LYS A N 1
ATOM 684 C CA . LYS A 1 85 ? -17.089 -7.727 5.099 1.00 93.88 85 LYS A CA 1
ATOM 685 C C . LYS A 1 85 ? -16.247 -6.468 5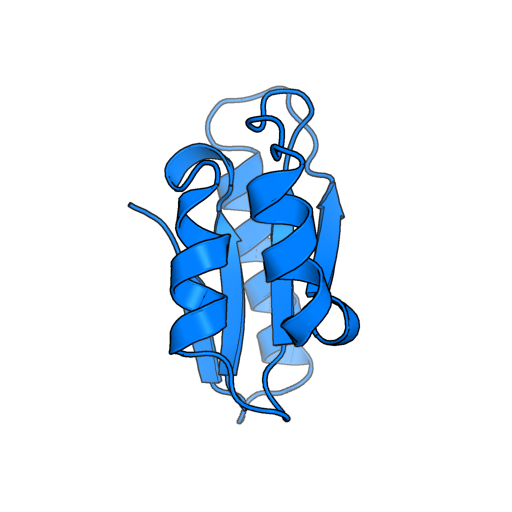.309 1.00 93.88 85 LYS A C 1
ATOM 687 O O . LYS A 1 85 ? -16.785 -5.466 5.775 1.00 93.88 85 LYS A O 1
ATOM 692 N N . SER A 1 86 ? -14.958 -6.529 4.989 1.00 95.50 86 SER A N 1
ATOM 693 C CA . SER A 1 86 ? -14.048 -5.392 5.070 1.00 95.50 86 SER A CA 1
ATOM 694 C C . SER A 1 86 ? -14.350 -4.341 4.001 1.00 95.50 86 SER A C 1
ATOM 696 O O . SER A 1 86 ? -14.821 -4.648 2.904 1.00 95.50 86 SER A O 1
ATOM 698 N N . THR A 1 87 ? -14.022 -3.089 4.317 1.00 97.44 87 THR A N 1
ATOM 699 C CA . THR A 1 87 ? -14.032 -1.987 3.351 1.00 97.44 87 THR A CA 1
ATOM 700 C C . THR A 1 87 ? -12.656 -1.871 2.705 1.00 97.44 87 THR A C 1
ATOM 702 O O . THR A 1 87 ? -11.633 -1.935 3.390 1.00 97.44 87 THR A O 1
ATOM 705 N N . TYR A 1 88 ? -12.631 -1.661 1.392 1.00 98.06 88 TYR A N 1
ATOM 706 C CA . TYR A 1 88 ? -11.411 -1.483 0.609 1.00 98.06 88 TYR A CA 1
ATOM 707 C C . TYR A 1 88 ? -11.451 -0.130 -0.093 1.00 98.06 88 TYR A C 1
ATOM 709 O O . TYR A 1 88 ? -12.470 0.229 -0.683 1.00 98.06 88 TYR A O 1
ATOM 717 N N . CYS A 1 89 ? -10.349 0.611 -0.031 1.00 97.62 89 CYS A N 1
ATOM 718 C CA . CYS A 1 89 ? -10.215 1.926 -0.648 1.00 97.62 89 CYS A CA 1
ATOM 719 C C . CYS A 1 89 ? -8.947 1.956 -1.500 1.00 97.62 89 CYS A C 1
ATOM 721 O O . CYS A 1 89 ? -7.861 1.712 -0.985 1.00 97.62 89 CYS A O 1
ATOM 723 N N . ILE A 1 90 ? -9.073 2.242 -2.795 1.00 97.75 90 ILE A N 1
ATOM 724 C CA . ILE A 1 90 ? -7.918 2.443 -3.675 1.00 97.75 90 ILE A CA 1
ATOM 725 C C . ILE A 1 90 ? -7.569 3.931 -3.657 1.00 97.75 90 ILE A C 1
ATOM 727 O O . ILE A 1 90 ? -8.409 4.765 -3.994 1.00 97.75 90 ILE A O 1
ATOM 731 N N . LEU A 1 91 ? -6.330 4.261 -3.295 1.00 96.50 91 LEU A N 1
ATOM 732 C CA . LEU A 1 91 ? -5.786 5.612 -3.399 1.00 96.50 91 LEU A CA 1
ATOM 733 C C . LEU A 1 91 ? -4.991 5.721 -4.699 1.00 96.50 91 LEU A C 1
ATOM 735 O O . LEU A 1 91 ? -3.842 5.286 -4.764 1.00 96.50 91 LEU A O 1
ATOM 739 N N . SER A 1 92 ? -5.623 6.296 -5.718 1.00 93.38 92 SER A N 1
ATOM 740 C CA . SER A 1 92 ? -5.041 6.593 -7.032 1.00 93.38 92 SER A CA 1
ATOM 741 C C . SER A 1 92 ? -5.573 7.945 -7.546 1.00 93.38 92 SER A C 1
ATOM 743 O O . SER A 1 92 ? -6.457 8.535 -6.918 1.00 93.38 92 SER A O 1
ATOM 745 N N . LYS A 1 93 ? -4.997 8.472 -8.634 1.00 82.62 93 LYS A N 1
ATOM 746 C CA . LYS A 1 93 ? -5.303 9.806 -9.187 1.00 82.62 93 LYS A CA 1
ATOM 747 C C . LYS A 1 93 ? -6.538 9.812 -10.089 1.00 82.62 93 LYS A C 1
ATOM 749 O O . LYS A 1 93 ? -6.658 8.894 -10.924 1.00 82.62 93 LYS A O 1
#

Sequence (93 aa):
MINYLIDSENMGTKWISYLDENIEELDKAFLFYTDASKSISCKELSVLFSFIHQLETIHCQNGTANALDFQLVSYLGYLIRMDTKSTYCILSK

Organism: NCBI:txid39488

pLDDT: mean 94.53, std 4.77, range [73.12, 98.5]

Solvent-accessible surface area (backbone atoms only — not comparable to full-atom values): 5450 Å² total; per-residue (Å²): 97,44,40,36,39,33,37,24,80,67,39,44,69,60,57,53,65,51,41,76,76,68,64,55,96,74,26,38,35,38,40,40,37,44,96,83,40,64,83,80,48,75,71,55,50,62,55,43,65,81,55,47,93,36,56,44,80,41,83,40,70,80,88,55,88,64,36,54,59,54,52,50,55,51,49,49,55,53,49,43,74,76,40,80,84,61,46,75,43,78,47,64,117

InterPro domains:
  IPR041494 PIN-like domain [PF18475] (4-93)

Secondary structure (DSSP, 8-state):
-EEEEEEHHHHTTHHHHHHHHH--TT-EEEEEE-TTSPPPPHHHHHHHTTTGGGEEEEEPPPSSTTHHHHHHHHHHHHHHHH-TTSEEEEE--

Mean predicted aligned error: 2.88 Å

Radius of gyration: 12.97 Å; Cα contacts (8 Å, |Δi|>4): 134; chains: 1; bounding box: 30×28×34 Å

Foldseek 3Di:
DEEEEEDQVQCQLVVLVVCLVDPDPPYAYEAEDEPPGHDDDPVSVVSCVVPVVRYDYDYFDDDDPCSSVVVSVVVVVVVCVVPVPHHYHYDGD

Nearest PDB structures (foldseek):
  1h7l-assembly1_A  TM=4.819E-01  e=2.087E-02  Bacillus subtilis
  2x9n-assembly1_D  TM=4.979E-01  e=9.756E-02  Trypanosoma brucei brucei
  3jq8-assembly1_A  TM=4.846E-01  e=2.667E-01  Trypanosoma brucei
  2yhu-assembly1_B  TM=4.855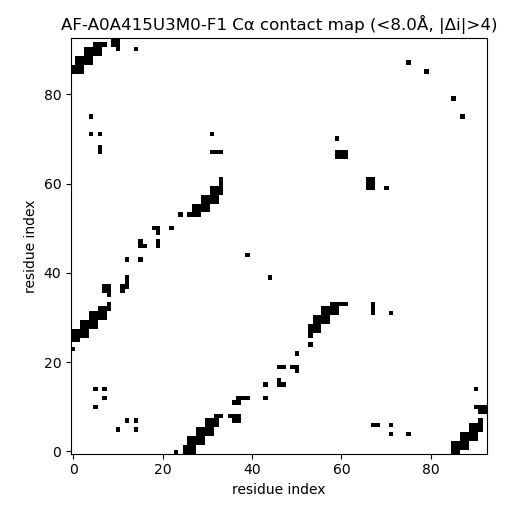E-01  e=2.667E-01  Trypanosoma brucei
  3mcv-assembly1_B  TM=4.863E-01  e=3.487E-01  Trypanosoma brucei brucei